Protein AF-A0A561WZT4-F1 (afdb_monomer)

Structure (mmCIF, N/CA/C/O backbone):
data_AF-A0A561WZT4-F1
#
_entry.id   AF-A0A561WZT4-F1
#
loop_
_atom_site.group_PDB
_atom_site.id
_atom_site.type_symbol
_atom_site.label_atom_id
_atom_site.label_alt_id
_atom_site.label_comp_id
_atom_site.label_asym_id
_atom_site.label_entity_id
_atom_site.label_seq_id
_atom_site.pdbx_PDB_ins_code
_atom_site.Cartn_x
_atom_site.Cartn_y
_atom_site.Cartn_z
_atom_site.occupancy
_atom_site.B_iso_or_equiv
_atom_site.auth_seq_id
_atom_site.auth_comp_id
_atom_site.auth_asym_id
_atom_site.auth_atom_id
_atom_site.pdbx_PDB_model_num
ATOM 1 N N . MET A 1 1 ? 21.584 12.472 -21.939 1.00 47.19 1 MET A N 1
ATOM 2 C CA . MET A 1 1 ? 20.775 12.349 -20.706 1.00 47.19 1 MET A CA 1
ATOM 3 C C . MET A 1 1 ? 20.411 10.887 -20.550 1.00 47.19 1 MET A C 1
ATOM 5 O O . MET A 1 1 ? 20.047 10.279 -21.546 1.00 47.19 1 MET A O 1
ATOM 9 N N . ASN A 1 2 ? 20.637 10.299 -19.376 1.00 54.91 2 ASN A N 1
ATOM 10 C CA . ASN A 1 2 ? 20.557 8.852 -19.172 1.00 54.91 2 ASN A CA 1
ATOM 11 C C . ASN A 1 2 ? 19.208 8.511 -18.511 1.00 54.91 2 ASN A C 1
ATOM 13 O O . ASN A 1 2 ? 19.147 8.287 -17.306 1.00 54.91 2 ASN A O 1
ATOM 17 N N . GLU A 1 3 ? 18.126 8.527 -19.298 1.00 61.31 3 GLU A N 1
ATOM 18 C CA . GLU A 1 3 ? 16.723 8.424 -18.835 1.00 61.31 3 GLU A CA 1
ATOM 19 C C . GLU A 1 3 ? 16.449 7.184 -17.958 1.00 61.31 3 GLU A C 1
ATOM 21 O O . GLU A 1 3 ? 15.616 7.211 -17.055 1.00 61.31 3 GLU A O 1
ATOM 26 N N . GLN A 1 4 ? 17.201 6.097 -18.162 1.00 60.00 4 GLN A N 1
ATOM 27 C CA . GLN A 1 4 ? 17.097 4.882 -17.345 1.00 60.00 4 GLN A CA 1
ATOM 28 C C . GLN A 1 4 ? 17.624 5.062 -15.911 1.00 60.00 4 GLN A C 1
ATOM 30 O O . GLN A 1 4 ? 17.104 4.443 -14.981 1.00 60.00 4 GLN A O 1
ATOM 35 N N . GLY A 1 5 ? 18.648 5.898 -15.718 1.00 62.97 5 GLY A N 1
ATOM 36 C CA . GLY A 1 5 ? 19.197 6.206 -14.395 1.00 62.97 5 GLY A CA 1
ATOM 37 C C . GLY A 1 5 ? 18.257 7.087 -13.571 1.00 62.97 5 GLY A C 1
ATOM 38 O O . GLY A 1 5 ? 18.087 6.846 -12.375 1.00 62.97 5 GLY A O 1
ATOM 39 N N . ASP A 1 6 ? 17.599 8.043 -14.229 1.00 71.12 6 ASP A N 1
ATOM 40 C CA . ASP A 1 6 ? 16.638 8.950 -13.597 1.00 71.12 6 ASP A CA 1
ATOM 41 C C . ASP A 1 6 ? 15.362 8.209 -13.169 1.00 71.12 6 ASP A C 1
ATOM 43 O O . ASP A 1 6 ? 14.963 8.310 -12.007 1.00 71.12 6 ASP A O 1
ATOM 47 N N . ASN A 1 7 ? 14.806 7.347 -14.031 1.00 75.56 7 ASN A N 1
ATOM 48 C CA . ASN A 1 7 ? 13.625 6.541 -13.694 1.00 75.56 7 ASN A CA 1
ATOM 49 C C . ASN A 1 7 ? 13.869 5.599 -12.507 1.00 75.56 7 ASN A C 1
ATOM 51 O O . ASN A 1 7 ? 13.003 5.433 -11.650 1.00 75.56 7 ASN A O 1
ATOM 55 N N . ARG A 1 8 ? 15.054 4.979 -12.418 1.00 78.12 8 ARG A N 1
ATOM 56 C CA . ARG A 1 8 ? 15.380 4.095 -11.288 1.00 78.12 8 ARG A CA 1
ATOM 57 C C . ARG A 1 8 ? 15.440 4.871 -9.973 1.00 78.12 8 ARG A C 1
ATOM 59 O O . ARG A 1 8 ? 14.927 4.395 -8.963 1.00 78.12 8 ARG A O 1
ATOM 66 N N . LYS A 1 9 ? 16.048 6.059 -9.987 1.00 83.44 9 LYS A N 1
ATOM 67 C CA . LYS A 1 9 ? 16.142 6.928 -8.809 1.00 83.44 9 LYS A CA 1
ATOM 68 C C . LYS A 1 9 ? 14.763 7.415 -8.364 1.00 83.44 9 LYS A C 1
ATOM 70 O O . LYS A 1 9 ? 14.489 7.428 -7.167 1.00 83.44 9 LYS A O 1
ATOM 75 N N . GLU A 1 10 ? 13.895 7.765 -9.309 1.00 87.44 10 GLU A N 1
ATOM 76 C CA . GLU A 1 10 ? 12.522 8.178 -9.017 1.00 87.44 10 GLU A CA 1
ATOM 77 C C . GLU A 1 10 ? 11.686 7.034 -8.425 1.00 87.44 10 GLU A C 1
ATOM 79 O O . GLU A 1 10 ? 11.026 7.232 -7.406 1.00 87.44 10 GLU A O 1
ATOM 84 N N . ILE A 1 11 ? 11.780 5.818 -8.979 1.00 88.88 11 ILE A N 1
ATOM 85 C CA . ILE A 1 11 ? 11.110 4.630 -8.421 1.00 88.88 11 ILE A CA 1
ATOM 86 C C . ILE A 1 11 ? 11.573 4.374 -6.981 1.00 88.88 11 ILE A C 1
ATOM 88 O O . ILE A 1 11 ? 10.739 4.176 -6.101 1.00 88.88 11 ILE A O 1
ATOM 92 N N . SER A 1 12 ? 12.881 4.416 -6.710 1.00 90.69 12 SER A N 1
ATOM 93 C CA . SER A 1 12 ? 13.407 4.248 -5.348 1.00 90.69 12 SER A CA 1
ATOM 94 C C . SER A 1 12 ? 12.949 5.356 -4.391 1.00 90.69 12 SER A C 1
ATOM 96 O O . SER A 1 12 ? 12.682 5.072 -3.222 1.00 90.69 12 SER A O 1
ATOM 98 N N . GLY A 1 13 ? 12.808 6.593 -4.878 1.00 93.81 13 GLY A N 1
ATOM 99 C CA . GLY A 1 13 ? 12.229 7.701 -4.114 1.00 93.81 13 GLY A CA 1
ATOM 100 C C . GLY A 1 13 ? 10.775 7.428 -3.730 1.00 93.81 13 GLY A C 1
ATOM 101 O O . GLY A 1 13 ? 10.434 7.460 -2.553 1.00 93.81 13 GLY A O 1
ATOM 102 N N . LEU A 1 14 ? 9.943 7.043 -4.700 1.00 95.44 14 LEU A N 1
ATOM 103 C CA . LEU A 1 14 ? 8.536 6.710 -4.457 1.00 95.44 14 LEU A CA 1
ATOM 104 C C . LEU A 1 14 ? 8.371 5.505 -3.523 1.00 95.44 14 LEU A C 1
ATOM 106 O O . LEU A 1 14 ? 7.488 5.507 -2.673 1.00 95.44 14 LEU A O 1
ATOM 110 N N . LEU A 1 15 ? 9.222 4.484 -3.642 1.00 96.12 15 LEU A N 1
ATOM 111 C CA . LEU A 1 15 ? 9.218 3.341 -2.724 1.00 96.12 15 LEU A CA 1
ATOM 112 C C . LEU A 1 15 ? 9.591 3.751 -1.293 1.00 96.12 15 LEU A C 1
ATOM 114 O O . LEU A 1 15 ? 8.989 3.253 -0.344 1.00 96.12 15 LEU A O 1
ATOM 118 N N . SER A 1 16 ? 10.521 4.695 -1.133 1.00 96.31 16 SER A N 1
ATOM 119 C CA . SER A 1 16 ? 10.848 5.279 0.176 1.00 96.31 16 SER A CA 1
ATOM 120 C C . SER A 1 16 ? 9.665 6.061 0.759 1.00 96.31 16 SER A C 1
ATOM 122 O O . SER A 1 16 ? 9.355 5.907 1.939 1.00 96.31 16 SER A O 1
ATOM 124 N N . ASP A 1 17 ? 8.953 6.838 -0.065 1.00 97.12 17 ASP A N 1
ATOM 125 C CA . ASP A 1 17 ? 7.752 7.574 0.358 1.00 97.12 17 ASP A CA 1
ATOM 126 C C . ASP A 1 17 ? 6.633 6.619 0.811 1.00 97.12 17 ASP A C 1
ATOM 128 O O . ASP A 1 17 ? 5.998 6.833 1.847 1.00 97.12 17 ASP A O 1
ATOM 132 N N . ILE A 1 18 ? 6.419 5.529 0.063 1.00 98.00 18 ILE A N 1
ATOM 133 C CA . ILE A 1 18 ? 5.486 4.447 0.415 1.00 98.00 18 ILE A CA 1
ATOM 134 C C . ILE A 1 18 ? 5.880 3.834 1.765 1.00 98.00 18 ILE A C 1
ATOM 136 O O . ILE A 1 18 ? 5.018 3.662 2.632 1.00 98.00 18 ILE A O 1
ATOM 140 N N . GLN A 1 19 ? 7.168 3.532 1.967 1.00 97.88 19 GLN A N 1
ATOM 141 C CA . GLN A 1 19 ? 7.660 2.977 3.226 1.00 97.88 19 GLN A CA 1
ATOM 142 C C . GLN A 1 19 ? 7.405 3.930 4.401 1.00 97.88 19 GLN A C 1
ATOM 144 O O . GLN A 1 19 ? 6.827 3.511 5.402 1.00 97.88 19 GLN A O 1
ATOM 149 N N . ALA A 1 20 ? 7.765 5.208 4.273 1.00 97.75 20 ALA A N 1
ATOM 150 C CA . ALA A 1 20 ? 7.595 6.201 5.333 1.00 97.75 20 ALA A CA 1
ATOM 151 C C . ALA A 1 20 ? 6.115 6.421 5.704 1.00 97.75 20 ALA A C 1
ATOM 153 O O . ALA A 1 20 ? 5.753 6.510 6.885 1.00 97.75 20 ALA A O 1
ATOM 154 N N . ALA A 1 21 ? 5.229 6.462 4.703 1.00 98.12 21 ALA A N 1
ATOM 155 C CA . ALA A 1 21 ? 3.791 6.545 4.932 1.00 98.12 21 ALA A CA 1
ATOM 156 C C . ALA A 1 21 ? 3.275 5.311 5.690 1.00 98.12 21 ALA A C 1
ATOM 158 O O . ALA A 1 21 ? 2.515 5.441 6.653 1.00 98.12 21 ALA A O 1
ATOM 159 N N . ASN A 1 22 ? 3.732 4.117 5.312 1.00 98.31 22 ASN A N 1
ATOM 160 C CA . ASN A 1 22 ? 3.350 2.875 5.972 1.00 98.31 22 ASN A CA 1
ATOM 161 C C . ASN A 1 22 ? 3.888 2.762 7.406 1.00 98.31 22 ASN A C 1
ATOM 163 O O . ASN A 1 22 ? 3.158 2.356 8.307 1.00 98.31 22 ASN A O 1
ATOM 167 N N . GLU A 1 23 ? 5.124 3.188 7.655 1.00 98.12 23 GLU A N 1
ATOM 168 C CA . GLU A 1 23 ? 5.690 3.270 9.005 1.00 98.12 23 GLU A CA 1
ATOM 169 C C . GLU A 1 23 ? 4.856 4.195 9.898 1.00 98.12 23 GLU A C 1
ATOM 171 O O . GLU A 1 23 ? 4.556 3.854 11.044 1.00 98.12 23 GLU A O 1
ATOM 176 N N . THR A 1 24 ? 4.389 5.323 9.356 1.00 98.00 24 THR A N 1
ATOM 177 C CA . THR A 1 24 ? 3.478 6.230 10.067 1.00 98.00 24 THR A CA 1
ATOM 178 C C . THR A 1 24 ? 2.148 5.541 10.401 1.00 98.00 24 THR A C 1
ATOM 180 O O . THR A 1 24 ? 1.659 5.664 11.525 1.00 98.00 24 THR A O 1
ATOM 183 N N . ILE A 1 25 ? 1.574 4.768 9.469 1.00 97.38 25 ILE A N 1
ATOM 184 C CA . ILE A 1 25 ? 0.361 3.965 9.715 1.00 97.38 25 ILE A CA 1
ATOM 185 C C . ILE A 1 25 ? 0.605 2.961 10.848 1.00 97.38 25 ILE A C 1
ATOM 187 O O . ILE A 1 25 ? -0.178 2.905 11.798 1.00 97.38 25 ILE A O 1
ATOM 191 N N . GLN A 1 26 ? 1.702 2.202 10.796 1.00 96.75 26 GLN A N 1
ATOM 192 C CA . GLN A 1 26 ? 2.047 1.215 11.823 1.00 96.75 26 GLN A CA 1
ATOM 193 C C . GLN A 1 26 ? 2.237 1.859 13.205 1.00 96.75 26 GLN A C 1
ATOM 195 O O . GLN A 1 26 ? 1.751 1.329 14.208 1.00 96.75 26 GLN A O 1
ATOM 200 N N . GLN A 1 27 ? 2.904 3.015 13.274 1.00 96.38 27 GLN A N 1
ATOM 201 C CA . GLN A 1 27 ? 3.091 3.767 14.518 1.00 96.38 27 GLN A CA 1
ATOM 202 C C . GLN A 1 27 ? 1.757 4.228 15.108 1.00 96.38 27 GLN A C 1
ATOM 204 O O . GLN A 1 27 ? 1.520 4.039 16.301 1.00 96.38 27 GLN A O 1
ATOM 209 N N . GLN A 1 28 ? 0.869 4.779 14.278 1.00 95.25 28 GLN A N 1
ATOM 210 C CA . GLN A 1 28 ? -0.442 5.239 14.726 1.00 95.25 28 GLN A CA 1
ATOM 211 C C . GLN A 1 28 ? -1.375 4.086 15.132 1.00 95.25 28 GLN A C 1
ATOM 213 O O . GLN A 1 28 ? -2.187 4.246 16.039 1.00 95.25 28 GLN A O 1
ATOM 218 N N . LEU A 1 29 ? -1.255 2.910 14.503 1.00 93.44 29 LEU A N 1
ATOM 219 C CA . LEU A 1 29 ? -2.069 1.732 14.830 1.00 93.44 29 LEU A CA 1
ATOM 220 C C . LEU A 1 29 ? -1.615 0.994 16.087 1.00 93.44 29 LEU A C 1
ATOM 222 O O . LEU A 1 29 ? -2.440 0.357 16.744 1.00 93.44 29 LEU A O 1
ATOM 226 N N . ARG A 1 30 ? -0.324 1.072 16.429 1.00 93.06 30 ARG A N 1
ATOM 227 C CA . ARG A 1 30 ? 0.288 0.343 17.548 1.00 93.06 30 ARG A CA 1
ATOM 228 C C . ARG A 1 30 ? -0.529 0.375 18.854 1.00 93.06 30 ARG A C 1
ATOM 230 O O . ARG A 1 30 ? -0.788 -0.718 19.362 1.00 93.06 30 ARG A O 1
ATOM 237 N N . PRO A 1 31 ? -0.969 1.533 19.393 1.00 91.69 31 PRO A N 1
ATOM 238 C CA . PRO A 1 31 ? -1.742 1.552 20.640 1.00 91.69 31 PRO A CA 1
ATOM 239 C C . PRO A 1 31 ? -3.061 0.773 20.524 1.00 91.69 31 PRO A C 1
ATOM 241 O O . PRO A 1 31 ? -3.386 -0.025 21.399 1.00 91.69 31 PRO A O 1
ATOM 244 N N . TYR A 1 32 ? -3.776 0.906 19.404 1.00 90.25 32 TYR A N 1
ATOM 245 C CA . TYR A 1 32 ? -5.064 0.240 19.189 1.00 90.25 32 TYR A CA 1
ATOM 246 C C . TYR A 1 32 ? -4.927 -1.278 19.049 1.00 90.25 32 TYR A C 1
ATOM 248 O O . TYR A 1 32 ? -5.747 -2.028 19.574 1.00 90.25 32 TYR A O 1
ATOM 256 N N . VAL A 1 33 ? -3.875 -1.738 18.371 1.00 88.50 33 VAL A N 1
ATOM 257 C CA . VAL A 1 33 ? -3.578 -3.166 18.182 1.00 88.50 33 VAL A CA 1
ATOM 258 C C . VAL A 1 33 ? -3.168 -3.828 19.497 1.00 88.50 33 VAL A C 1
ATOM 260 O O . VAL A 1 33 ? -3.570 -4.962 19.754 1.00 88.50 33 VAL A O 1
ATOM 263 N N . GLN A 1 34 ? -2.375 -3.137 20.322 1.00 87.44 34 GLN A N 1
ATOM 264 C CA . GLN A 1 34 ? -1.892 -3.657 21.604 1.00 87.44 34 GLN A CA 1
ATOM 265 C C . GLN A 1 34 ? -3.001 -3.712 22.658 1.00 87.44 34 GLN A C 1
ATOM 267 O O . GLN A 1 34 ? -3.153 -4.733 23.325 1.00 87.44 34 GLN A O 1
ATOM 272 N N . GLU A 1 35 ? -3.795 -2.649 22.775 1.00 81.94 35 GLU A N 1
ATOM 273 C CA . GLU A 1 35 ? -4.855 -2.537 23.782 1.00 81.94 35 GLU A CA 1
ATOM 274 C C . GLU A 1 35 ? -6.078 -3.409 23.447 1.00 81.94 35 GLU A C 1
ATOM 276 O O . GLU A 1 35 ? -6.727 -3.950 24.338 1.00 81.94 35 GLU A O 1
ATOM 281 N N . HIS A 1 36 ? -6.370 -3.616 22.159 1.00 73.38 36 HIS A N 1
ATOM 282 C CA . HIS A 1 36 ? -7.613 -4.253 21.715 1.00 73.38 36 HIS A CA 1
ATOM 283 C C . HIS A 1 36 ? -7.387 -5.485 20.842 1.00 73.38 36 HIS A C 1
ATOM 285 O O . HIS A 1 36 ? -8.180 -5.767 19.934 1.00 73.38 36 HIS A O 1
ATOM 291 N N . ARG A 1 37 ? -6.307 -6.228 21.115 1.00 62.88 37 ARG A N 1
ATOM 292 C CA . ARG A 1 37 ? -5.815 -7.321 20.264 1.00 62.88 37 ARG A CA 1
ATOM 293 C C . ARG A 1 37 ? -6.887 -8.336 19.847 1.00 62.88 37 ARG A C 1
ATOM 295 O O . ARG A 1 37 ? -6.830 -8.852 18.737 1.00 62.88 37 ARG A O 1
ATOM 302 N N . TYR A 1 38 ? -7.881 -8.566 20.704 1.00 66.81 38 TYR A N 1
ATOM 303 C CA . TYR A 1 38 ? -8.958 -9.539 20.490 1.00 66.81 38 TYR A CA 1
ATOM 304 C C . TYR A 1 38 ? -10.340 -8.918 20.243 1.00 66.81 38 TYR A C 1
ATOM 306 O O . TYR A 1 38 ? -11.290 -9.642 19.964 1.00 66.81 38 TYR A O 1
ATOM 314 N N . THR A 1 39 ? -10.469 -7.593 20.329 1.00 73.81 39 THR A N 1
ATOM 315 C CA . THR A 1 39 ? -11.779 -6.919 20.359 1.00 73.81 39 THR A CA 1
ATOM 316 C C . THR A 1 39 ? -12.142 -6.288 19.018 1.00 73.81 39 THR A C 1
ATOM 318 O O . THR A 1 39 ? -13.317 -6.222 18.663 1.00 73.81 39 THR A O 1
ATOM 321 N N . TYR A 1 40 ? -11.149 -5.834 18.249 1.00 84.62 40 TYR A N 1
ATOM 322 C CA . TYR A 1 40 ? -11.389 -5.089 17.012 1.00 84.62 40 TYR A CA 1
A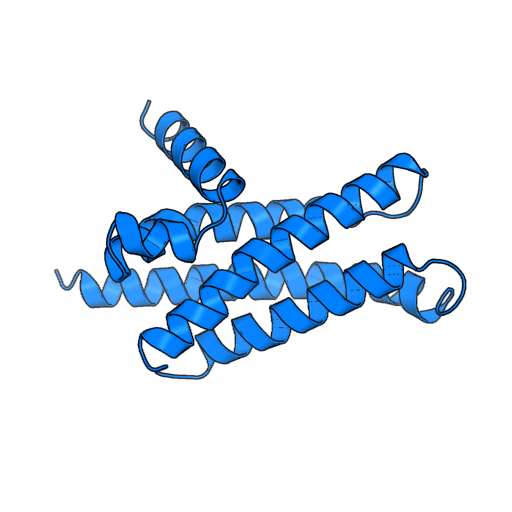TOM 323 C C . TYR A 1 40 ? -10.642 -5.715 15.826 1.00 84.62 40 TYR A C 1
ATOM 325 O O . TYR A 1 40 ? -9.499 -5.341 15.543 1.00 84.62 40 TYR A O 1
ATOM 333 N N . PRO A 1 41 ? -11.287 -6.640 15.086 1.00 89.81 41 PRO A N 1
ATOM 334 C CA . PRO A 1 41 ? -10.651 -7.353 13.976 1.00 89.81 41 PRO A CA 1
ATOM 335 C C . PRO A 1 41 ? -10.201 -6.422 12.842 1.00 89.81 41 PRO A C 1
ATOM 337 O O . PRO A 1 41 ? -9.243 -6.736 12.143 1.00 89.81 41 PRO A O 1
ATOM 340 N N . LEU A 1 42 ? -10.830 -5.251 12.685 1.00 93.12 42 LEU A N 1
ATOM 341 C CA . LEU A 1 42 ? -10.427 -4.259 11.684 1.00 93.12 42 LEU A CA 1
ATOM 342 C C . LEU A 1 42 ? -9.048 -3.643 11.975 1.00 93.12 42 LEU A C 1
ATOM 344 O O . LEU A 1 42 ? -8.281 -3.435 11.040 1.00 93.12 42 LEU A O 1
ATOM 348 N N . PHE A 1 43 ? -8.685 -3.415 13.245 1.00 93.88 43 PHE A N 1
ATOM 349 C CA . PHE A 1 43 ? -7.335 -2.943 13.585 1.00 93.88 43 PHE A CA 1
ATOM 350 C C . PHE A 1 43 ? -6.280 -4.020 13.329 1.00 93.88 43 PHE A C 1
ATOM 352 O O . PHE A 1 43 ? -5.215 -3.708 12.805 1.00 93.88 43 PHE A O 1
ATOM 359 N N . GLN A 1 44 ? -6.588 -5.287 13.632 1.00 92.69 44 GLN A N 1
ATOM 360 C CA . GLN A 1 44 ? -5.693 -6.410 13.326 1.00 92.69 44 GLN A CA 1
ATOM 361 C C . GLN A 1 44 ? -5.499 -6.579 11.819 1.00 92.69 44 GLN A C 1
ATOM 363 O O . GLN A 1 44 ? -4.373 -6.723 11.355 1.00 92.69 44 GLN A O 1
ATOM 368 N N . ARG A 1 45 ? -6.589 -6.499 11.045 1.00 95.06 45 ARG A N 1
ATOM 369 C CA . ARG A 1 45 ? -6.539 -6.545 9.582 1.00 95.06 45 ARG A CA 1
ATOM 370 C C . ARG A 1 45 ? -5.670 -5.421 9.026 1.00 95.06 45 ARG A C 1
ATOM 372 O O . ARG A 1 45 ? -4.801 -5.686 8.206 1.00 95.06 45 ARG A O 1
ATOM 379 N N . LEU A 1 46 ? -5.875 -4.186 9.484 1.00 95.56 46 LEU A N 1
ATOM 380 C CA . LEU A 1 46 ? -5.108 -3.043 8.996 1.00 95.56 46 LEU A CA 1
ATOM 381 C C . LEU A 1 46 ? -3.620 -3.144 9.369 1.00 95.56 46 LEU A C 1
ATOM 383 O O . LEU A 1 46 ? -2.768 -2.804 8.554 1.00 95.56 46 LEU A O 1
ATOM 387 N N . ALA A 1 47 ? -3.302 -3.661 10.558 1.00 95.44 47 ALA A N 1
ATOM 388 C CA . ALA A 1 47 ? -1.926 -3.922 10.973 1.00 95.44 47 ALA A CA 1
ATOM 389 C C . ALA A 1 47 ? -1.255 -5.024 10.138 1.00 95.44 47 ALA A C 1
ATOM 391 O O . ALA A 1 47 ? -0.110 -4.856 9.732 1.00 95.44 47 ALA A O 1
ATOM 392 N N . ALA A 1 48 ? -1.968 -6.115 9.842 1.00 96.50 48 ALA A N 1
ATOM 393 C CA . ALA A 1 48 ? -1.463 -7.191 8.991 1.00 96.50 48 ALA A CA 1
ATOM 394 C C . ALA A 1 48 ? -1.189 -6.706 7.559 1.00 96.50 48 ALA A C 1
ATOM 396 O O . ALA A 1 48 ? -0.139 -7.005 7.005 1.00 96.50 48 ALA A O 1
ATOM 397 N N . LEU A 1 49 ? -2.092 -5.899 6.992 1.00 98.31 49 LEU A N 1
ATOM 398 C CA . LEU A 1 49 ? -1.895 -5.286 5.675 1.00 98.31 49 LEU A CA 1
ATOM 399 C C . LEU A 1 49 ? -0.704 -4.317 5.669 1.00 98.31 49 LEU A C 1
ATOM 401 O O . LEU A 1 49 ? 0.089 -4.320 4.734 1.00 98.31 49 LEU A O 1
ATOM 405 N N . ALA A 1 50 ? -0.545 -3.507 6.719 1.00 97.88 50 ALA A N 1
ATOM 406 C CA . ALA A 1 50 ? 0.613 -2.626 6.843 1.00 97.88 50 ALA A CA 1
ATOM 407 C C . ALA A 1 50 ? 1.926 -3.425 6.935 1.00 97.88 50 ALA A C 1
ATOM 409 O O . ALA A 1 50 ? 2.956 -2.987 6.430 1.00 97.88 50 ALA A O 1
ATOM 410 N N . GLU A 1 51 ? 1.915 -4.592 7.576 1.00 97.94 51 GLU A N 1
ATOM 411 C CA . GLU A 1 51 ? 3.090 -5.460 7.653 1.00 97.94 51 GLU A CA 1
ATOM 412 C C . GLU A 1 51 ? 3.419 -6.125 6.314 1.00 97.94 51 GLU A C 1
ATOM 414 O O . GLU A 1 51 ? 4.562 -6.052 5.871 1.00 97.94 51 GLU A O 1
ATOM 419 N N . GLU A 1 52 ? 2.417 -6.659 5.613 1.00 98.50 52 GLU A N 1
ATOM 420 C CA . GLU A 1 52 ? 2.577 -7.173 4.248 1.00 98.50 52 GLU A CA 1
ATOM 421 C C . GLU A 1 52 ? 3.171 -6.089 3.333 1.00 98.50 52 GLU A C 1
ATOM 423 O O . GLU A 1 52 ? 4.183 -6.301 2.665 1.00 98.50 52 GLU A O 1
ATOM 428 N N . LEU A 1 53 ? 2.623 -4.870 3.366 1.00 98.25 53 LEU A N 1
ATOM 429 C CA . LEU A 1 53 ? 3.156 -3.764 2.574 1.00 98.25 53 LEU A CA 1
ATOM 430 C C . LEU A 1 53 ? 4.637 -3.495 2.895 1.00 98.25 53 LEU A C 1
ATOM 432 O O . LEU A 1 53 ? 5.439 -3.309 1.980 1.00 98.25 53 LEU A O 1
ATOM 436 N N . ARG A 1 54 ? 5.021 -3.511 4.180 1.00 98.19 54 ARG A N 1
ATOM 437 C CA . ARG A 1 54 ? 6.408 -3.299 4.625 1.00 98.19 54 ARG A CA 1
ATOM 438 C C . ARG A 1 54 ? 7.353 -4.336 4.019 1.00 98.19 54 ARG A C 1
ATOM 440 O O . ARG A 1 54 ? 8.418 -3.965 3.528 1.00 98.19 54 ARG A O 1
ATOM 447 N N . GLU A 1 55 ? 6.969 -5.609 4.032 1.00 97.94 55 GLU A N 1
ATOM 448 C CA . GLU A 1 55 ? 7.765 -6.705 3.467 1.00 97.94 55 GLU A CA 1
ATOM 449 C C . GLU A 1 55 ? 7.977 -6.527 1.960 1.00 97.94 55 GLU A C 1
ATOM 451 O O . GLU A 1 55 ? 9.109 -6.586 1.473 1.00 97.94 55 GLU A O 1
ATOM 456 N N . HIS A 1 56 ? 6.908 -6.230 1.218 1.00 98.00 56 HIS A N 1
ATOM 457 C CA . HIS A 1 56 ? 6.988 -6.083 -0.234 1.00 98.00 56 HIS A CA 1
ATOM 458 C C . HIS A 1 56 ? 7.740 -4.817 -0.670 1.00 98.00 56 HIS A C 1
ATOM 460 O O . HIS A 1 56 ? 8.488 -4.866 -1.648 1.00 98.00 56 HIS A O 1
ATOM 466 N N . VAL A 1 57 ? 7.608 -3.702 0.058 1.00 97.25 57 VAL A N 1
ATOM 467 C CA . VAL A 1 57 ? 8.407 -2.490 -0.200 1.00 97.25 57 VAL A CA 1
ATOM 468 C C . VAL A 1 57 ? 9.878 -2.732 0.121 1.00 97.25 57 VAL A C 1
ATOM 470 O O . VAL A 1 57 ? 10.746 -2.356 -0.665 1.00 97.25 57 VAL A O 1
ATOM 473 N N . SER A 1 58 ? 10.166 -3.405 1.237 1.00 96.56 58 SER A N 1
ATOM 474 C CA . SER A 1 58 ? 11.536 -3.741 1.616 1.00 96.56 58 SER A CA 1
ATOM 475 C C . SER A 1 58 ? 12.204 -4.612 0.553 1.00 96.56 58 SER A C 1
ATOM 477 O O . SER A 1 58 ? 13.318 -4.293 0.141 1.00 96.56 58 SER A O 1
ATOM 479 N N . ALA A 1 59 ? 11.519 -5.631 0.026 1.00 95.75 59 ALA A N 1
ATOM 480 C CA . ALA A 1 59 ? 12.038 -6.456 -1.066 1.00 95.75 59 ALA A CA 1
ATOM 481 C C . ALA A 1 59 ? 12.398 -5.618 -2.308 1.00 95.75 59 ALA A C 1
ATOM 483 O O . ALA A 1 59 ? 13.491 -5.761 -2.853 1.00 95.75 59 ALA A O 1
ATOM 484 N N . LEU A 1 60 ? 11.528 -4.680 -2.702 1.00 94.62 60 LEU A N 1
ATOM 485 C CA . LEU A 1 60 ? 11.757 -3.780 -3.841 1.00 94.62 60 LEU A CA 1
ATOM 486 C C . LEU A 1 60 ? 12.923 -2.797 -3.627 1.00 94.62 60 LEU A C 1
ATOM 488 O O . LEU A 1 60 ? 13.561 -2.391 -4.598 1.00 94.62 60 LEU A O 1
ATOM 492 N N . LEU A 1 61 ? 13.208 -2.406 -2.382 1.00 93.88 61 LEU A N 1
ATOM 493 C CA . LEU A 1 61 ? 14.318 -1.509 -2.037 1.00 93.88 61 LEU A CA 1
ATOM 494 C C . LEU A 1 61 ? 15.660 -2.238 -1.850 1.00 93.88 61 LEU A C 1
ATOM 496 O O . LEU A 1 61 ? 16.713 -1.620 -2.005 1.00 93.88 61 LEU A O 1
ATOM 500 N N . SER A 1 62 ? 15.639 -3.532 -1.520 1.00 89.06 62 SER A N 1
ATOM 501 C CA . SER A 1 62 ? 16.819 -4.280 -1.053 1.00 89.06 62 SER A CA 1
ATOM 502 C C . SER A 1 62 ? 17.812 -4.682 -2.145 1.00 89.06 62 SER A C 1
ATOM 504 O O . SER A 1 62 ? 18.956 -5.008 -1.834 1.00 89.06 62 SER A O 1
ATOM 506 N N . GLY A 1 63 ? 17.427 -4.683 -3.420 1.00 75.62 63 GLY A N 1
ATOM 507 C CA . GLY A 1 63 ? 18.345 -5.109 -4.472 1.00 75.62 63 GLY A CA 1
ATOM 508 C C . GLY A 1 63 ? 17.698 -5.309 -5.837 1.00 75.62 63 GLY A C 1
ATOM 509 O O . GLY A 1 63 ? 16.508 -5.046 -6.009 1.00 75.62 63 GLY A O 1
ATOM 510 N N . PRO A 1 64 ? 18.488 -5.732 -6.840 1.00 79.56 64 PRO A N 1
ATOM 511 C CA . PRO A 1 64 ? 17.947 -6.074 -8.143 1.00 79.56 64 PRO A CA 1
ATOM 512 C C . PRO A 1 64 ? 17.084 -7.331 -8.010 1.00 79.56 64 PRO A C 1
ATOM 514 O O . PRO A 1 64 ? 17.579 -8.394 -7.649 1.00 79.56 64 PRO A O 1
ATOM 517 N N . LEU A 1 65 ? 15.798 -7.186 -8.304 1.00 86.31 65 LEU A N 1
ATOM 518 C CA . LEU A 1 65 ? 14.864 -8.298 -8.413 1.00 86.31 65 LEU A CA 1
ATOM 519 C C . LEU A 1 65 ? 14.736 -8.715 -9.874 1.00 86.31 65 LEU A C 1
ATOM 521 O O . LEU A 1 65 ? 14.803 -7.877 -10.781 1.00 86.31 65 LEU A O 1
ATOM 525 N N . GLU A 1 66 ? 14.469 -9.998 -10.095 1.00 91.75 66 GLU A N 1
ATOM 526 C CA . GLU A 1 66 ? 14.052 -10.470 -11.409 1.00 91.75 66 GLU A CA 1
ATOM 527 C C . GLU A 1 66 ? 12.742 -9.789 -11.825 1.00 91.75 66 GLU A C 1
ATOM 529 O O . GLU A 1 66 ? 11.879 -9.481 -10.998 1.00 91.75 66 GLU A O 1
ATOM 534 N N . ARG A 1 67 ? 12.547 -9.571 -13.131 1.00 89.31 67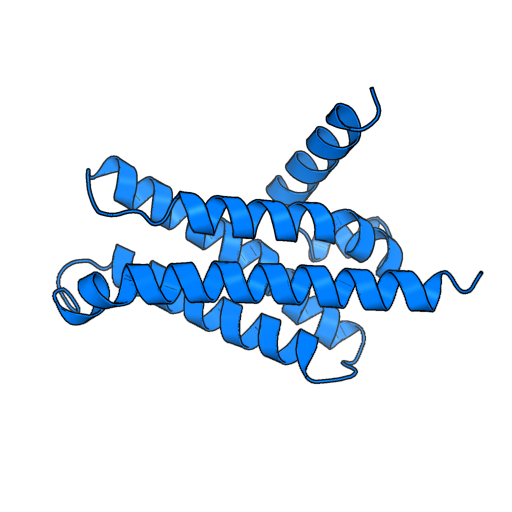 ARG A N 1
ATOM 535 C CA . ARG A 1 67 ? 11.395 -8.806 -13.654 1.00 89.31 67 ARG A CA 1
ATOM 536 C C . ARG A 1 67 ? 10.045 -9.335 -13.146 1.00 89.31 67 ARG A C 1
ATOM 538 O O . ARG A 1 67 ? 9.163 -8.551 -12.806 1.00 89.31 67 ARG A O 1
ATOM 545 N N . ASN A 1 68 ? 9.875 -10.656 -13.079 1.00 90.88 68 ASN A N 1
ATOM 546 C CA . ASN A 1 68 ? 8.637 -11.277 -12.591 1.00 90.88 68 ASN A CA 1
ATOM 547 C C . ASN A 1 68 ? 8.460 -11.161 -11.071 1.00 90.88 68 ASN A C 1
ATOM 549 O O . ASN A 1 68 ? 7.332 -11.061 -10.594 1.00 90.88 68 ASN A O 1
ATOM 553 N N . GLU A 1 69 ? 9.557 -11.147 -10.323 1.00 93.81 69 GLU A N 1
ATOM 554 C CA . GLU A 1 69 ? 9.544 -10.969 -8.874 1.00 93.81 69 GLU A CA 1
ATOM 555 C C . GLU A 1 69 ? 9.195 -9.517 -8.528 1.00 93.81 69 GLU A C 1
ATOM 557 O O . GLU A 1 69 ? 8.228 -9.267 -7.810 1.00 93.81 69 GLU A O 1
ATOM 562 N N . ALA A 1 70 ? 9.862 -8.544 -9.157 1.00 93.31 70 ALA A N 1
ATOM 563 C CA . ALA A 1 70 ? 9.518 -7.127 -9.030 1.00 93.31 70 ALA A CA 1
ATOM 564 C C . ALA A 1 70 ? 8.044 -6.863 -9.382 1.00 93.31 70 ALA A C 1
ATOM 566 O O . ALA A 1 70 ? 7.340 -6.161 -8.654 1.00 93.31 70 ALA A O 1
ATOM 567 N N . LYS A 1 71 ? 7.549 -7.473 -10.466 1.00 94.19 71 LYS A N 1
ATOM 568 C CA . LYS A 1 71 ? 6.138 -7.424 -10.869 1.00 94.19 71 LYS A CA 1
ATOM 569 C C . LYS A 1 71 ? 5.200 -7.913 -9.766 1.00 94.19 71 LYS A C 1
ATOM 571 O O . LYS A 1 71 ? 4.176 -7.277 -9.513 1.00 94.19 71 LYS A O 1
ATOM 576 N N . TYR A 1 72 ? 5.531 -9.041 -9.141 1.00 96.06 72 TYR A N 1
ATOM 577 C CA . TYR A 1 72 ? 4.750 -9.606 -8.048 1.00 96.06 72 TYR A CA 1
ATOM 578 C C . TYR A 1 72 ? 4.683 -8.638 -6.862 1.00 96.06 72 TYR A C 1
ATOM 580 O O . TYR A 1 72 ? 3.581 -8.265 -6.459 1.00 96.06 72 TYR A O 1
ATOM 588 N N . HIS A 1 73 ? 5.829 -8.149 -6.374 1.00 97.38 73 HIS A N 1
ATOM 589 C CA . HIS A 1 73 ? 5.855 -7.207 -5.253 1.00 97.38 73 HIS A CA 1
ATOM 590 C C . HIS A 1 73 ? 5.075 -5.926 -5.559 1.00 97.38 73 HIS A C 1
ATOM 592 O O . HIS A 1 73 ? 4.250 -5.515 -4.748 1.00 97.38 73 HIS A O 1
ATOM 598 N N . LEU A 1 74 ? 5.252 -5.342 -6.751 1.00 96.69 74 LEU A N 1
ATOM 599 C CA . LEU A 1 74 ? 4.490 -4.166 -7.178 1.00 96.69 74 LEU A CA 1
ATOM 600 C C . LEU A 1 74 ? 2.980 -4.427 -7.169 1.00 96.69 74 LEU A C 1
ATOM 602 O O . LEU A 1 74 ? 2.221 -3.574 -6.716 1.00 96.69 74 LEU A O 1
ATOM 606 N N . SER A 1 75 ? 2.534 -5.598 -7.638 1.00 97.62 75 SER A N 1
ATOM 607 C CA . SER A 1 75 ? 1.108 -5.931 -7.644 1.00 97.62 75 SER A CA 1
ATOM 608 C C . SER A 1 75 ? 0.531 -6.027 -6.235 1.00 97.62 75 SER A C 1
ATOM 610 O O . SER A 1 75 ? -0.582 -5.550 -5.997 1.00 97.62 75 SER A O 1
ATOM 612 N N . VAL A 1 76 ? 1.297 -6.591 -5.298 1.00 97.88 76 VAL A N 1
ATOM 613 C CA . VAL A 1 76 ? 0.896 -6.648 -3.890 1.00 97.88 76 VAL A CA 1
ATOM 614 C C . VAL A 1 76 ? 0.754 -5.240 -3.315 1.00 97.88 76 VAL A C 1
ATOM 616 O O . VAL A 1 76 ? -0.283 -4.954 -2.727 1.00 97.88 76 VAL A O 1
ATOM 619 N N . LEU A 1 77 ? 1.682 -4.310 -3.585 1.00 98.12 77 LEU A N 1
ATOM 620 C CA . LEU A 1 77 ? 1.583 -2.938 -3.060 1.00 98.12 77 LEU A CA 1
ATOM 621 C C . LEU A 1 77 ? 0.247 -2.254 -3.384 1.00 98.12 77 LEU A C 1
ATOM 623 O O . LEU A 1 77 ? -0.380 -1.656 -2.503 1.00 98.12 77 LEU A O 1
ATOM 627 N N . PHE A 1 78 ? -0.202 -2.352 -4.640 1.00 98.25 78 PHE A N 1
ATOM 628 C CA . PHE A 1 78 ? -1.468 -1.753 -5.067 1.00 98.25 78 PHE A CA 1
ATOM 629 C C . PHE A 1 78 ? -2.673 -2.417 -4.394 1.00 98.25 78 PHE A C 1
ATOM 631 O O . PHE A 1 78 ? -3.545 -1.719 -3.877 1.00 98.25 78 PHE A O 1
ATOM 638 N N . ARG A 1 79 ? -2.712 -3.754 -4.357 1.00 98.12 79 ARG A N 1
ATOM 639 C CA . ARG A 1 79 ? -3.833 -4.514 -3.775 1.00 98.12 79 ARG A CA 1
ATOM 640 C C . ARG A 1 79 ? -3.928 -4.329 -2.264 1.00 98.12 79 ARG A C 1
ATOM 642 O O . ARG A 1 79 ? -5.011 -4.073 -1.743 1.00 98.12 79 ARG A O 1
ATOM 649 N N . THR A 1 80 ? -2.799 -4.414 -1.568 1.00 98.19 80 THR A N 1
ATOM 650 C CA . THR A 1 80 ? -2.729 -4.227 -0.118 1.00 98.19 80 THR A CA 1
ATOM 651 C C . THR A 1 80 ? -3.168 -2.814 0.249 1.00 98.19 80 THR A C 1
ATOM 653 O O . THR A 1 80 ? -3.996 -2.652 1.140 1.00 98.19 80 THR A O 1
ATOM 656 N N . THR A 1 81 ? -2.737 -1.789 -0.493 1.00 98.12 81 THR A N 1
ATOM 657 C CA . THR A 1 81 ? -3.163 -0.405 -0.224 1.00 98.12 81 THR A CA 1
ATOM 658 C C . THR A 1 81 ? -4.660 -0.187 -0.459 1.00 98.12 81 THR A C 1
ATOM 660 O O . THR A 1 81 ? -5.298 0.519 0.322 1.00 98.12 81 THR A O 1
ATOM 663 N N . GLU A 1 82 ? -5.263 -0.809 -1.478 1.00 97.38 82 GLU A N 1
ATOM 664 C CA . GLU A 1 82 ? -6.725 -0.782 -1.643 1.00 97.38 82 GLU A CA 1
ATOM 665 C C . GLU A 1 82 ? -7.441 -1.420 -0.452 1.00 97.38 82 GLU A C 1
ATOM 667 O O . GLU A 1 82 ? -8.338 -0.806 0.128 1.00 97.38 82 GLU A O 1
ATOM 672 N N . ALA A 1 83 ? -6.994 -2.601 -0.022 1.00 98.06 83 ALA A N 1
ATOM 673 C CA . ALA A 1 83 ? -7.559 -3.273 1.142 1.00 98.06 83 ALA A CA 1
ATOM 674 C C . ALA A 1 83 ? -7.385 -2.449 2.434 1.00 98.06 83 ALA A C 1
ATOM 676 O O . ALA A 1 83 ? -8.263 -2.462 3.303 1.00 98.06 83 ALA A O 1
ATOM 677 N N . MET A 1 84 ? -6.280 -1.706 2.569 1.00 98.19 84 MET A N 1
ATOM 678 C CA . MET A 1 84 ? -6.066 -0.768 3.676 1.00 98.19 84 MET A CA 1
ATOM 679 C C . MET A 1 84 ? -7.063 0.391 3.617 1.00 98.19 84 MET A C 1
ATOM 681 O O . MET A 1 84 ? -7.660 0.719 4.640 1.00 98.19 84 MET A O 1
ATOM 685 N N . ALA A 1 85 ? -7.284 0.981 2.436 1.00 96.88 85 ALA A N 1
ATOM 686 C CA . ALA A 1 85 ? -8.265 2.047 2.227 1.00 96.88 85 ALA A CA 1
ATOM 687 C C . ALA A 1 85 ? -9.687 1.596 2.582 1.00 96.88 85 ALA A C 1
ATOM 689 O O . ALA A 1 85 ? -10.377 2.283 3.333 1.00 96.88 85 ALA A O 1
ATOM 690 N N . GLU A 1 86 ? -10.099 0.416 2.124 1.00 96.94 86 GLU A N 1
ATOM 691 C CA . GLU A 1 86 ? -11.394 -0.173 2.479 1.00 96.94 86 GLU A CA 1
ATOM 692 C C . GLU A 1 86 ? -11.525 -0.394 3.989 1.00 96.94 86 GLU A C 1
ATOM 694 O O . GLU A 1 86 ? -12.510 0.016 4.603 1.00 96.94 86 GLU A O 1
ATOM 699 N N . THR A 1 87 ? -10.505 -0.990 4.612 1.00 96.81 87 THR A N 1
ATOM 700 C CA . THR A 1 87 ? -10.498 -1.253 6.059 1.00 96.81 87 THR A CA 1
ATOM 701 C C . THR A 1 87 ? -10.551 0.054 6.862 1.00 96.81 87 THR A C 1
ATOM 703 O O . THR A 1 87 ? -11.243 0.136 7.877 1.00 96.81 87 THR A O 1
ATOM 706 N N . ASN A 1 88 ? -9.867 1.101 6.395 1.00 96.00 88 ASN A N 1
ATOM 707 C CA . ASN A 1 88 ? -9.894 2.429 7.001 1.00 96.00 88 ASN A CA 1
ATOM 708 C C . ASN A 1 88 ? -11.277 3.090 6.903 1.00 96.00 88 ASN A C 1
ATOM 710 O O . ASN A 1 88 ? -11.737 3.681 7.879 1.00 96.00 88 ASN A O 1
ATOM 714 N N . GLU A 1 89 ? -11.967 2.970 5.765 1.00 96.12 89 GLU A N 1
ATOM 715 C CA . GLU A 1 89 ? -13.340 3.474 5.630 1.00 96.12 89 GLU A CA 1
ATOM 716 C C . GLU A 1 89 ? -14.323 2.709 6.525 1.00 96.12 89 GLU A C 1
ATOM 718 O O . GLU A 1 89 ? -15.203 3.323 7.128 1.00 96.12 89 GLU A O 1
ATOM 723 N N . MET A 1 90 ? -14.139 1.396 6.709 1.00 95.62 90 MET A N 1
ATOM 724 C CA . MET A 1 90 ? -14.934 0.627 7.673 1.00 95.62 90 MET A CA 1
ATOM 725 C C . MET A 1 90 ? -14.727 1.128 9.109 1.00 95.62 90 MET A C 1
ATOM 727 O O . MET A 1 90 ? -15.704 1.328 9.827 1.00 95.62 90 MET A O 1
ATOM 731 N N . LEU A 1 91 ? -13.478 1.381 9.522 1.00 93.25 91 LEU A N 1
ATOM 732 C CA . LEU A 1 91 ? -13.159 1.960 10.837 1.00 93.25 91 LEU A CA 1
ATOM 733 C C . LEU A 1 91 ? -13.791 3.345 11.022 1.00 93.25 91 LEU A C 1
ATOM 735 O O . LEU A 1 91 ? -14.368 3.636 12.072 1.00 93.25 91 LEU A O 1
ATOM 739 N N . LYS A 1 92 ? -13.732 4.182 9.986 1.00 93.38 92 LYS A N 1
ATOM 740 C CA . LYS A 1 92 ? -14.350 5.508 9.981 1.00 93.38 92 LYS A CA 1
ATOM 741 C C . LYS A 1 92 ? -15.871 5.435 10.117 1.00 93.38 92 LYS A C 1
ATOM 743 O O . LYS A 1 92 ? -16.441 6.181 10.909 1.00 93.38 92 LYS A O 1
ATOM 748 N N . ALA A 1 93 ? -16.525 4.515 9.408 1.00 92.31 93 ALA A N 1
ATOM 749 C CA . ALA A 1 93 ? -17.977 4.341 9.456 1.00 92.31 93 ALA A CA 1
ATOM 750 C C . ALA A 1 93 ? -18.493 3.972 10.858 1.00 92.31 93 ALA A C 1
ATOM 752 O O . ALA A 1 93 ? -19.594 4.368 11.231 1.00 92.31 93 ALA A O 1
ATOM 753 N N . VAL A 1 94 ? -17.692 3.260 11.656 1.00 90.81 94 VAL A N 1
ATOM 754 C CA . VAL A 1 94 ? -18.034 2.902 13.044 1.00 90.81 94 VAL A CA 1
ATOM 755 C C . VAL A 1 94 ? -17.513 3.906 14.085 1.00 90.81 94 VAL A C 1
ATOM 757 O O . VAL A 1 94 ? -17.496 3.600 15.278 1.00 90.81 94 VAL A O 1
ATOM 760 N N . GLY A 1 95 ? -17.065 5.093 13.655 1.00 86.94 95 GLY A N 1
ATOM 761 C CA . GLY A 1 95 ? -16.594 6.165 14.539 1.00 86.94 95 GLY A CA 1
ATOM 762 C C . GLY A 1 95 ? -15.317 5.819 15.310 1.00 86.94 95 GLY A C 1
ATOM 763 O O . GLY A 1 95 ? -15.116 6.296 16.426 1.00 86.94 95 GLY A O 1
ATOM 764 N N . ARG A 1 96 ? -14.474 4.939 14.759 1.00 87.19 96 ARG A N 1
ATOM 765 C CA . ARG A 1 96 ? -13.222 4.498 15.389 1.00 87.19 96 ARG A CA 1
ATOM 766 C C . ARG A 1 96 ? -12.032 5.276 14.853 1.00 87.19 96 ARG A C 1
ATOM 768 O O . ARG A 1 96 ? -12.129 5.973 13.852 1.00 87.19 96 ARG A O 1
ATOM 775 N N . PHE A 1 97 ? -10.892 5.128 15.525 1.00 90.56 97 PHE A N 1
ATOM 776 C CA . PHE A 1 97 ? -9.624 5.633 15.015 1.00 90.56 97 PHE A CA 1
ATOM 777 C C . PHE A 1 97 ? -9.365 5.134 13.585 1.00 90.56 97 PHE A C 1
ATOM 779 O O . PHE A 1 97 ? -9.575 3.957 13.290 1.00 90.56 97 PHE A O 1
ATOM 786 N N . HIS A 1 98 ? -8.891 6.025 12.715 1.00 91.06 98 HIS A N 1
ATOM 787 C CA . HIS A 1 98 ? -8.592 5.720 11.321 1.00 91.06 98 HIS A CA 1
ATOM 788 C C . HIS A 1 98 ? -7.388 6.568 10.841 1.00 91.06 98 HIS A C 1
ATOM 790 O O . HIS A 1 98 ? -7.447 7.801 10.890 1.00 91.06 98 HIS A O 1
ATOM 796 N N . PRO A 1 99 ? -6.273 5.964 10.384 1.00 93.50 99 PRO A N 1
ATOM 797 C CA . PRO A 1 99 ? -5.068 6.690 9.964 1.00 93.50 99 PRO A CA 1
ATOM 798 C C . PRO A 1 99 ? -5.199 7.289 8.547 1.00 93.50 99 PRO A C 1
ATOM 800 O O . PRO A 1 99 ? -4.394 7.024 7.656 1.00 93.50 99 PRO A O 1
ATOM 803 N N . SER A 1 100 ? -6.216 8.125 8.314 1.00 94.75 100 SER A N 1
ATOM 804 C CA . SER A 1 100 ? -6.547 8.632 6.971 1.00 94.75 100 SER A CA 1
ATOM 805 C C . SER A 1 100 ? -5.441 9.466 6.325 1.00 94.75 100 SER A C 1
ATOM 807 O O . SER A 1 100 ? -5.224 9.340 5.126 1.00 94.75 100 SER A O 1
ATOM 809 N N . VAL A 1 101 ? -4.744 10.308 7.092 1.00 95.81 101 VAL A N 1
ATOM 810 C CA . VAL A 1 101 ? 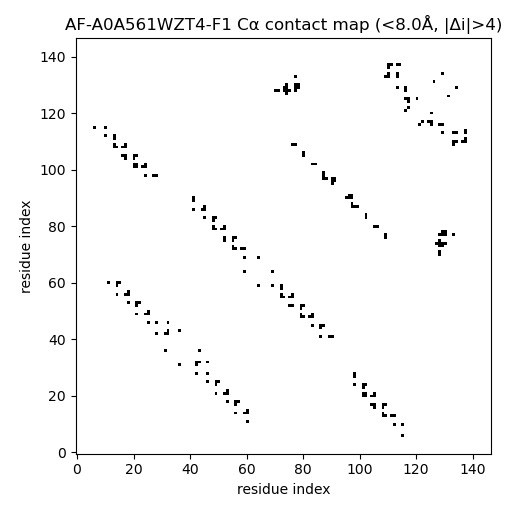-3.695 11.195 6.556 1.00 95.81 101 VAL A CA 1
ATOM 811 C C . VAL A 1 101 ? -2.508 10.403 5.990 1.00 95.81 101 VAL A C 1
ATOM 813 O O . VAL A 1 101 ? -2.208 10.563 4.806 1.00 95.81 101 VAL A O 1
ATOM 816 N N . PRO A 1 102 ? -1.844 9.512 6.752 1.00 96.81 102 PRO A N 1
ATOM 817 C CA . PRO A 1 102 ? -0.744 8.736 6.186 1.00 96.81 102 PRO A CA 1
ATOM 818 C C . PRO A 1 102 ? -1.217 7.734 5.117 1.00 96.81 102 PRO A C 1
ATOM 820 O O . PRO A 1 102 ? -0.477 7.454 4.180 1.00 96.81 102 PRO A O 1
ATOM 823 N N . LEU A 1 103 ? -2.470 7.263 5.167 1.00 97.19 103 LEU A N 1
ATOM 824 C CA . LEU A 1 103 ? -3.036 6.418 4.109 1.00 97.19 103 LEU A CA 1
ATOM 825 C C . LEU A 1 103 ? -3.279 7.176 2.792 1.00 97.19 103 LEU A C 1
ATOM 827 O O . LEU A 1 103 ? -3.098 6.619 1.706 1.00 97.19 103 LEU A O 1
ATOM 831 N N . GLN A 1 104 ? -3.642 8.458 2.864 1.00 96.38 104 GLN A N 1
ATOM 832 C CA . GLN A 1 104 ? -3.698 9.337 1.694 1.00 96.38 104 GLN A CA 1
ATOM 833 C C . GLN A 1 104 ? -2.303 9.569 1.109 1.00 96.38 104 GLN A C 1
ATOM 835 O O . GLN A 1 104 ? -2.150 9.480 -0.107 1.00 96.38 104 GLN A O 1
ATOM 840 N N . ALA A 1 105 ? -1.286 9.792 1.950 1.00 96.38 105 ALA A N 1
ATOM 841 C CA . ALA A 1 105 ? 0.102 9.917 1.497 1.00 96.38 105 ALA A CA 1
ATOM 842 C C . ALA A 1 105 ? 0.589 8.638 0.789 1.00 96.38 1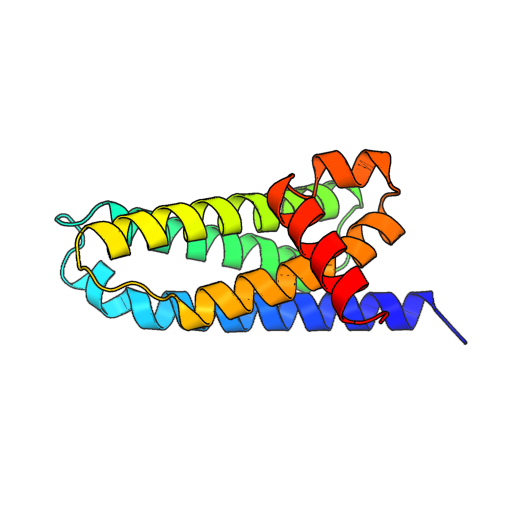05 ALA A C 1
ATOM 844 O O . ALA A 1 105 ? 1.140 8.711 -0.309 1.00 96.38 105 ALA A O 1
ATOM 845 N N . LEU A 1 106 ? 0.290 7.465 1.359 1.00 97.56 106 LEU A N 1
ATOM 846 C CA . LEU A 1 106 ? 0.567 6.164 0.745 1.00 97.56 106 LEU A CA 1
ATOM 847 C C . LEU A 1 106 ? -0.118 6.021 -0.627 1.00 97.56 106 LEU A C 1
ATOM 849 O O . LEU A 1 106 ? 0.515 5.660 -1.620 1.00 97.56 106 LEU A O 1
ATOM 853 N N . THR A 1 107 ? -1.409 6.357 -0.701 1.00 96.69 107 THR A N 1
ATOM 854 C CA . THR A 1 107 ? -2.178 6.326 -1.956 1.00 96.69 107 THR A CA 1
ATOM 855 C C . THR A 1 107 ? -1.579 7.274 -2.998 1.00 96.69 107 THR A C 1
ATOM 857 O O . THR A 1 107 ? -1.461 6.924 -4.171 1.00 96.69 107 THR A O 1
ATOM 860 N N . TYR A 1 108 ? -1.162 8.467 -2.584 1.00 95.94 108 TYR A N 1
ATOM 861 C CA . TYR A 1 108 ? -0.552 9.448 -3.473 1.00 95.94 108 TYR A CA 1
ATOM 862 C C . TYR A 1 108 ? 0.776 8.950 -4.060 1.00 95.94 108 TYR A C 1
ATOM 864 O O . TYR A 1 108 ? 0.986 9.028 -5.272 1.00 95.94 108 TYR A O 1
ATOM 872 N N . ALA A 1 109 ? 1.647 8.370 -3.232 1.00 95.81 109 ALA A N 1
ATOM 873 C CA . ALA A 1 109 ? 2.920 7.819 -3.688 1.00 95.81 109 ALA A CA 1
ATOM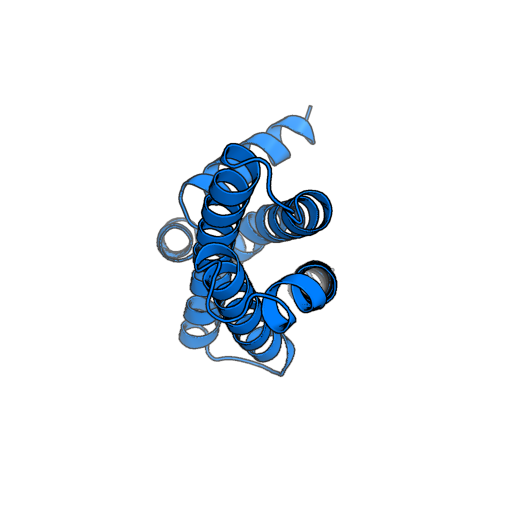 874 C C . ALA A 1 109 ? 2.721 6.670 -4.697 1.00 95.81 109 ALA A C 1
ATOM 876 O O . ALA A 1 109 ? 3.337 6.662 -5.765 1.00 95.81 109 ALA A O 1
ATOM 877 N N . LEU A 1 110 ? 1.785 5.750 -4.433 1.00 96.69 110 LEU A N 1
ATOM 878 C CA . LEU A 1 110 ? 1.461 4.665 -5.369 1.00 96.69 110 LEU A CA 1
ATOM 879 C C . LEU A 1 110 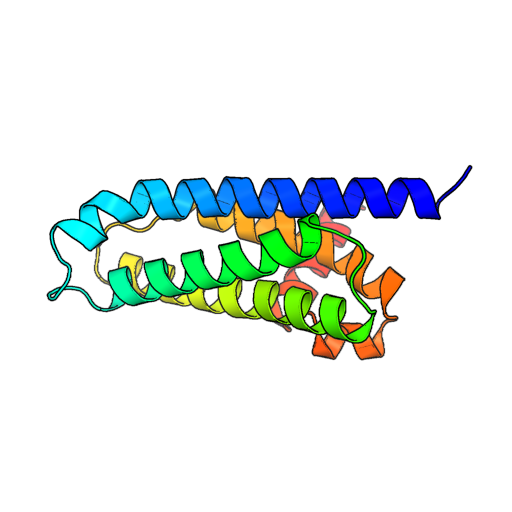? 0.840 5.160 -6.675 1.00 96.69 110 LEU A C 1
ATOM 881 O O . LEU A 1 110 ? 1.159 4.650 -7.747 1.00 96.69 110 LEU A O 1
ATOM 885 N N . MET A 1 111 ? -0.009 6.183 -6.619 1.00 95.81 111 MET A N 1
ATOM 886 C CA . MET A 1 111 ? -0.586 6.808 -7.809 1.00 95.81 111 MET A CA 1
ATOM 887 C C . MET A 1 111 ? 0.493 7.389 -8.739 1.00 95.81 111 MET A C 1
ATOM 889 O O . MET A 1 111 ? 0.379 7.258 -9.964 1.00 95.81 111 MET A O 1
ATOM 893 N N . ARG A 1 112 ? 1.545 7.988 -8.166 1.00 95.00 112 ARG A N 1
ATOM 894 C CA . ARG A 1 112 ? 2.718 8.487 -8.903 1.00 95.00 112 ARG A CA 1
ATOM 895 C C . ARG A 1 112 ? 3.610 7.366 -9.439 1.00 95.00 112 ARG A C 1
ATOM 897 O O . ARG A 1 112 ? 4.268 7.558 -10.455 1.00 95.00 112 ARG A O 1
ATOM 904 N N . LEU A 1 113 ? 3.579 6.182 -8.827 1.00 94.94 113 LEU A N 1
ATOM 905 C CA . LEU A 1 113 ? 4.326 5.009 -9.291 1.00 94.94 113 LEU A CA 1
ATOM 906 C C . LEU A 1 113 ? 3.712 4.361 -10.546 1.00 94.94 113 LEU A C 1
ATOM 908 O O . LEU A 1 113 ? 4.429 3.779 -11.357 1.00 94.94 113 LEU A O 1
ATOM 912 N N . VAL A 1 114 ? 2.398 4.486 -10.753 1.00 95.12 114 VAL A N 1
ATOM 913 C CA . VAL A 1 114 ? 1.676 3.903 -11.905 1.00 95.12 114 VAL A CA 1
ATOM 914 C C . VAL A 1 114 ? 2.322 4.179 -13.278 1.00 95.12 114 VAL A C 1
ATOM 916 O O . VAL A 1 114 ? 2.514 3.212 -14.019 1.00 95.12 114 VAL A O 1
ATOM 919 N N . PRO A 1 115 ? 2.663 5.425 -13.676 1.00 92.38 115 PRO A N 1
ATOM 920 C CA . PRO A 1 115 ? 3.310 5.676 -14.968 1.00 92.38 115 PRO A CA 1
ATOM 921 C C . PRO A 1 115 ? 4.660 4.964 -15.106 1.00 92.38 115 PRO A C 1
ATOM 923 O O . PRO A 1 115 ? 4.969 4.471 -16.188 1.00 92.38 115 PRO A O 1
ATOM 926 N N . MET A 1 116 ? 5.421 4.828 -14.017 1.00 91.88 116 MET A N 1
ATOM 927 C CA . MET A 1 116 ? 6.705 4.118 -14.018 1.00 91.88 116 MET A CA 1
ATOM 928 C C . MET A 1 116 ? 6.514 2.616 -14.227 1.00 91.88 116 MET A C 1
ATOM 930 O O . MET A 1 116 ? 7.241 1.991 -14.998 1.00 91.88 116 MET A O 1
ATOM 934 N N . VAL A 1 117 ? 5.480 2.036 -13.612 1.00 92.38 117 VAL A N 1
ATOM 935 C CA . VAL A 1 117 ? 5.095 0.637 -13.849 1.00 92.38 117 VAL A CA 1
ATOM 936 C C . VAL A 1 117 ? 4.664 0.434 -15.303 1.00 92.38 117 VAL A C 1
ATOM 938 O O . VAL A 1 117 ? 5.079 -0.532 -15.941 1.00 92.38 117 VAL A O 1
ATOM 941 N N . ALA A 1 118 ? 3.878 1.355 -15.863 1.0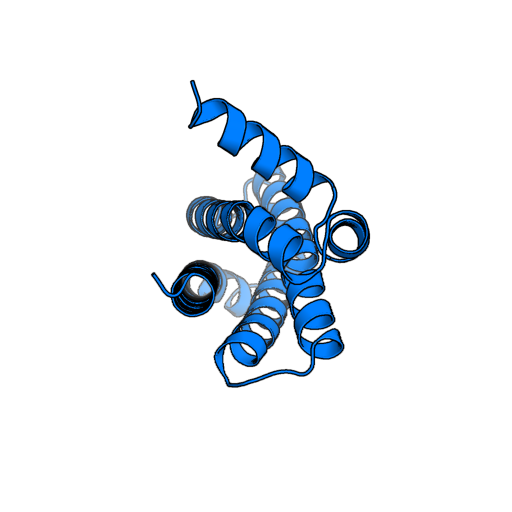0 92.19 118 ALA A N 1
ATOM 942 C CA . ALA A 1 118 ? 3.475 1.290 -17.266 1.00 92.19 118 ALA A CA 1
ATOM 943 C C . ALA A 1 118 ? 4.668 1.419 -18.228 1.00 92.19 118 ALA A C 1
ATOM 945 O O . ALA A 1 118 ? 4.712 0.707 -19.229 1.00 92.19 118 ALA A O 1
ATOM 946 N N . ALA A 1 119 ? 5.649 2.269 -17.915 1.00 90.88 119 ALA A N 1
ATOM 947 C CA . ALA A 1 119 ? 6.872 2.414 -18.702 1.00 90.88 119 ALA A CA 1
ATOM 948 C C . ALA A 1 119 ? 7.763 1.160 -18.635 1.00 90.88 119 ALA A C 1
ATOM 950 O O . ALA A 1 119 ? 8.305 0.738 -19.652 1.00 90.88 119 ALA A O 1
ATOM 951 N N . ALA A 1 120 ? 7.885 0.533 -17.460 1.00 89.69 120 ALA A N 1
ATOM 952 C CA . ALA A 1 120 ? 8.750 -0.630 -17.253 1.00 89.69 120 ALA A CA 1
ATOM 953 C C . ALA A 1 120 ? 8.167 -1.951 -17.793 1.00 89.69 120 ALA A C 1
ATOM 955 O O . ALA A 1 120 ? 8.910 -2.821 -18.252 1.00 89.69 120 ALA A O 1
ATOM 956 N N 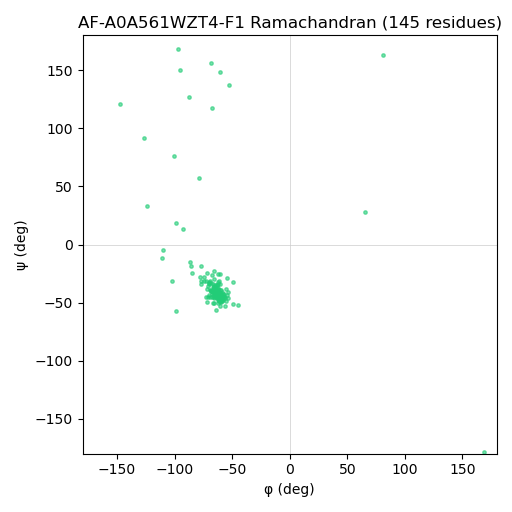. TYR A 1 121 ? 6.843 -2.128 -17.734 1.00 90.44 121 TYR A N 1
ATOM 957 C CA . TYR A 1 121 ? 6.181 -3.386 -18.112 1.00 90.44 121 TYR A CA 1
ATOM 958 C C . TYR A 1 121 ? 5.350 -3.285 -19.396 1.00 90.44 121 TYR A C 1
ATOM 960 O O . TYR A 1 121 ? 4.949 -4.302 -19.956 1.00 90.44 121 TYR A O 1
ATOM 968 N N . GLY A 1 122 ? 5.118 -2.074 -19.899 1.00 89.81 122 GLY A N 1
ATOM 969 C CA . GLY A 1 122 ? 4.217 -1.826 -21.015 1.00 89.81 122 GLY A CA 1
ATOM 970 C C . GLY A 1 122 ? 2.751 -1.765 -20.581 1.00 89.81 122 GLY A C 1
ATOM 971 O O . GLY A 1 122 ? 2.359 -2.215 -19.500 1.00 89.81 122 GLY A O 1
ATOM 972 N N . HIS A 1 123 ? 1.916 -1.200 -21.457 1.00 85.88 123 HIS A N 1
ATOM 973 C CA . HIS A 1 123 ? 0.522 -0.885 -21.143 1.00 85.88 123 HIS A CA 1
ATOM 974 C C . HIS A 1 123 ? -0.275 -2.107 -20.663 1.00 85.88 123 HIS A C 1
ATOM 976 O O . HIS A 1 123 ? -0.856 -2.064 -19.582 1.00 85.88 123 HIS A O 1
ATOM 982 N N . TYR A 1 124 ? -0.262 -3.208 -21.417 1.00 86.88 124 TYR A N 1
ATOM 983 C CA . TYR A 1 124 ? -1.091 -4.379 -21.120 1.00 86.88 124 TYR A CA 1
ATOM 984 C C . TYR A 1 124 ? -0.647 -5.137 -19.870 1.00 86.88 124 TYR A C 1
ATOM 986 O O . TYR A 1 124 ? -1.485 -5.499 -19.047 1.00 86.88 124 TYR A O 1
ATOM 994 N N . GLU A 1 125 ? 0.658 -5.351 -19.684 1.00 87.88 125 GLU A N 1
ATOM 995 C CA . GLU A 1 125 ? 1.142 -6.045 -18.488 1.00 87.88 125 GLU A CA 1
ATOM 996 C C . GLU A 1 125 ? 0.906 -5.219 -17.223 1.00 87.88 125 GLU A C 1
ATOM 998 O O . GLU A 1 125 ? 0.594 -5.794 -16.181 1.00 87.88 125 GLU A O 1
ATOM 1003 N N . SER A 1 126 ? 0.986 -3.885 -17.308 1.00 89.25 126 SER A N 1
ATOM 1004 C CA . SER A 1 126 ? 0.718 -3.010 -16.164 1.00 89.25 126 SER A CA 1
ATOM 1005 C C . SER A 1 126 ? -0.709 -3.151 -15.620 1.00 89.25 126 SER A C 1
ATOM 1007 O O . SER A 1 126 ? -0.908 -2.967 -14.422 1.00 89.25 126 SER A O 1
ATOM 1009 N N . LEU A 1 127 ? -1.680 -3.572 -16.445 1.00 88.31 127 LEU A N 1
ATOM 1010 C CA . LEU A 1 127 ? -3.059 -3.840 -16.011 1.00 88.31 127 LEU A CA 1
ATOM 1011 C C . LEU A 1 127 ? -3.163 -5.024 -15.039 1.00 88.31 127 LEU A C 1
ATOM 1013 O O . LEU A 1 127 ? -4.124 -5.109 -14.281 1.00 88.31 127 LEU A O 1
ATOM 1017 N N . LEU A 1 128 ? -2.183 -5.933 -15.056 1.00 91.38 128 LEU A N 1
ATOM 1018 C CA . LEU A 1 128 ? -2.102 -7.069 -14.132 1.00 91.38 128 LEU A CA 1
ATOM 1019 C C . LEU A 1 128 ? -1.395 -6.704 -12.817 1.00 91.38 128 LEU A C 1
ATOM 1021 O O . LEU A 1 128 ? -1.468 -7.461 -11.849 1.00 91.38 128 LEU A O 1
ATOM 1025 N N . ILE A 1 129 ? -0.697 -5.566 -12.797 1.00 95.38 129 ILE A N 1
ATOM 1026 C CA . ILE A 1 129 ? 0.091 -5.076 -11.662 1.00 95.38 129 ILE A CA 1
ATOM 1027 C C . ILE A 1 129 ? -0.723 -4.044 -10.890 1.00 95.38 129 ILE A C 1
ATOM 1029 O O . ILE A 1 129 ? -0.971 -4.212 -9.700 1.00 95.38 129 ILE A O 1
ATOM 1033 N N . VAL A 1 130 ? -1.149 -2.994 -11.590 1.00 95.94 130 VAL A N 1
ATOM 1034 C CA . VAL A 1 130 ? -1.854 -1.841 -11.039 1.00 95.94 130 VAL A CA 1
ATOM 1035 C C . VAL A 1 130 ? -3.343 -2.134 -11.021 1.00 95.94 130 VAL A C 1
ATOM 1037 O O . VAL A 1 130 ? -3.936 -2.450 -12.052 1.00 95.94 130 VAL A O 1
ATOM 1040 N N . THR A 1 131 ? -3.975 -1.979 -9.868 1.00 95.75 131 THR A N 1
ATOM 1041 C CA . THR A 1 131 ? -5.417 -2.185 -9.731 1.00 95.75 131 THR A CA 1
ATOM 1042 C C . THR A 1 131 ? -6.221 -1.105 -10.478 1.00 95.75 131 THR A C 1
ATOM 1044 O O . THR A 1 131 ? -5.725 0.009 -10.699 1.00 95.75 131 THR A O 1
ATOM 1047 N N . PRO A 1 132 ? -7.482 -1.380 -10.867 1.00 95.38 132 PRO A N 1
ATOM 1048 C CA . PRO A 1 132 ? -8.288 -0.441 -11.650 1.00 95.38 132 PRO A CA 1
ATOM 1049 C C . PRO A 1 132 ? -8.434 0.949 -11.014 1.00 95.38 132 PRO A C 1
ATOM 1051 O O . PRO A 1 132 ? -8.370 1.955 -11.724 1.00 95.38 132 PRO A O 1
ATOM 1054 N N . ARG A 1 133 ? -8.570 1.034 -9.684 1.00 94.38 133 ARG A N 1
ATOM 1055 C CA . ARG A 1 133 ? -8.690 2.318 -8.976 1.00 94.38 133 ARG A CA 1
ATOM 1056 C C . ARG A 1 133 ? -7.430 3.160 -9.144 1.00 94.38 133 ARG A C 1
ATOM 1058 O O . ARG A 1 133 ? -7.523 4.340 -9.466 1.00 94.38 133 ARG A O 1
ATOM 1065 N N . PHE A 1 134 ? -6.249 2.568 -8.971 1.00 95.25 134 PHE A N 1
ATOM 1066 C CA . PHE A 1 134 ? -4.985 3.287 -9.127 1.00 95.25 134 PHE A CA 1
ATOM 1067 C C . PHE A 1 134 ? -4.723 3.691 -10.581 1.00 95.25 134 PHE A C 1
ATOM 1069 O O . PHE A 1 134 ? -4.199 4.779 -10.825 1.00 95.25 134 PHE A O 1
ATOM 1076 N N . GLN A 1 135 ? -5.168 2.889 -11.554 1.00 92.75 135 GLN A N 1
ATOM 1077 C CA . GLN A 1 135 ? -5.151 3.296 -12.962 1.00 92.75 135 GLN A CA 1
ATOM 1078 C C . GLN A 1 135 ? -6.010 4.549 -13.197 1.00 92.75 135 GLN A C 1
ATOM 1080 O O . GLN A 1 135 ? -5.572 5.467 -13.891 1.00 92.75 135 GLN A O 1
ATOM 1085 N N . GLN A 1 136 ? -7.213 4.609 -12.617 1.00 93.06 136 GLN A N 1
ATOM 1086 C CA . GLN A 1 136 ? -8.110 5.764 -12.723 1.00 93.06 136 GLN A CA 1
ATOM 1087 C C . GLN A 1 136 ? -7.542 6.998 -12.013 1.00 93.06 136 GLN A C 1
ATOM 1089 O O . GLN A 1 136 ? -7.443 8.055 -12.633 1.00 93.06 136 GLN A O 1
ATOM 1094 N N . LEU A 1 137 ? -7.110 6.859 -10.755 1.00 92.31 137 LEU A N 1
ATOM 1095 C CA . LEU A 1 137 ? -6.528 7.951 -9.967 1.00 92.31 137 LEU A CA 1
ATOM 1096 C C . LEU A 1 137 ? -5.314 8.562 -10.667 1.00 92.31 137 LEU A C 1
ATOM 1098 O O . LEU A 1 137 ? -5.226 9.777 -10.811 1.00 92.31 137 LEU A O 1
ATOM 1102 N N . SER A 1 138 ? -4.418 7.720 -11.185 1.00 91.62 138 SER A N 1
ATOM 1103 C CA . SER A 1 138 ? -3.224 8.182 -11.891 1.00 91.62 138 SER A CA 1
ATOM 1104 C C . SER A 1 138 ? -3.555 8.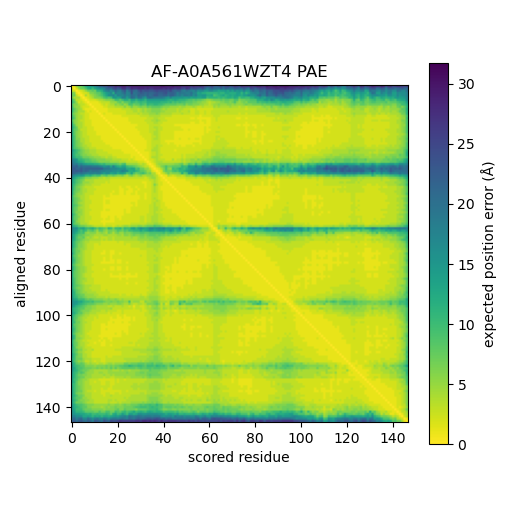927 -13.189 1.00 91.62 138 SER A C 1
ATOM 1106 O O . SER A 1 138 ? -2.877 9.893 -13.538 1.00 91.62 138 SER A O 1
ATOM 1108 N N . ARG A 1 139 ? -4.611 8.520 -13.911 1.00 90.62 139 ARG A N 1
ATOM 1109 C CA . ARG A 1 139 ? -5.093 9.259 -15.092 1.00 90.62 139 ARG A CA 1
ATOM 1110 C C . ARG A 1 139 ? -5.643 10.626 -14.697 1.00 90.62 139 ARG A C 1
ATOM 1112 O O . ARG A 1 139 ? -5.234 11.618 -15.287 1.00 90.62 139 ARG A O 1
ATOM 1119 N N . LEU A 1 140 ? -6.527 10.677 -13.698 1.00 90.62 140 LEU A N 1
ATOM 1120 C CA . LEU A 1 140 ? -7.126 11.927 -13.217 1.00 90.62 140 LEU A CA 1
ATOM 1121 C C . LEU A 1 140 ? -6.061 12.921 -12.747 1.00 90.62 140 LEU A C 1
ATOM 1123 O O . LEU A 1 140 ? -6.118 14.091 -13.106 1.00 90.62 140 LEU A O 1
ATOM 1127 N N . PHE A 1 141 ? -5.063 12.441 -12.008 1.00 88.06 141 PHE A N 1
ATOM 1128 C CA . PHE A 1 141 ? -3.954 13.260 -11.535 1.00 88.06 141 PHE A CA 1
ATOM 1129 C C . PHE A 1 141 ? -3.140 13.870 -12.680 1.00 88.06 141 PHE A C 1
ATOM 1131 O O . PHE A 1 141 ? -2.949 15.081 -12.711 1.00 88.06 141 PHE A O 1
ATOM 1138 N N . ARG A 1 142 ? -2.747 13.070 -13.681 1.00 84.69 142 ARG A N 1
ATOM 1139 C CA . ARG A 1 142 ? -2.030 13.597 -14.855 1.00 84.69 142 ARG A CA 1
ATOM 1140 C C . ARG A 1 142 ? -2.852 14.609 -15.655 1.00 84.69 142 ARG A C 1
ATOM 1142 O O . ARG A 1 142 ? -2.277 15.522 -16.233 1.00 84.69 142 ARG A O 1
ATOM 1149 N N . HIS A 1 143 ? -4.176 14.454 -15.704 1.00 83.44 143 HIS A N 1
ATOM 1150 C CA . HIS A 1 143 ? -5.049 15.449 -16.331 1.00 83.44 143 HIS A CA 1
ATOM 1151 C C . HIS A 1 143 ? -5.133 16.751 -15.524 1.00 83.44 143 HIS A C 1
ATOM 1153 O O . HIS A 1 143 ? -5.265 17.809 -16.126 1.00 83.44 143 HIS A O 1
ATOM 1159 N N . ALA A 1 144 ? -5.046 16.684 -14.194 1.00 77.06 144 ALA A N 1
ATOM 1160 C CA . ALA A 1 144 ? -5.070 17.857 -13.324 1.00 77.06 144 ALA A CA 1
ATOM 1161 C C . ALA A 1 144 ? -3.738 18.630 -13.306 1.00 77.06 144 ALA A C 1
ATOM 1163 O O . ALA A 1 144 ? -3.756 19.843 -13.145 1.00 77.06 144 ALA A O 1
ATOM 1164 N N . GLU A 1 145 ? -2.597 17.953 -13.481 1.00 70.50 145 GLU A N 1
ATOM 1165 C CA . GLU A 1 145 ? -1.273 18.600 -13.551 1.00 70.50 145 GLU A CA 1
ATOM 1166 C C . GLU A 1 145 ? -0.897 19.105 -14.956 1.00 70.50 145 GLU A C 1
ATOM 1168 O O . GLU A 1 145 ? 0.011 19.919 -15.093 1.00 70.50 145 GLU A O 1
ATOM 1173 N N . GLY A 1 146 ? -1.566 18.612 -16.002 1.00 55.75 146 GLY A N 1
ATOM 1174 C CA . GLY A 1 146 ? -1.297 18.958 -17.403 1.00 55.75 146 GLY A CA 1
ATOM 1175 C C . GLY A 1 146 ? -2.231 20.014 -18.006 1.00 55.75 146 GLY A C 1
ATOM 1176 O O . GLY A 1 146 ? -2.347 20.052 -19.233 1.00 55.75 146 GLY A O 1
ATOM 1177 N N . GLY A 1 147 ? -2.933 20.793 -17.173 1.00 43.53 147 GLY A N 1
ATOM 1178 C CA . GLY A 1 147 ? -3.879 21.847 -17.567 1.00 43.53 147 GLY A CA 1
ATOM 1179 C C . GLY A 1 147 ? -3.379 23.253 -17.272 1.00 43.53 147 GLY A C 1
ATOM 1180 O O . GLY A 1 147 ? -2.682 23.425 -16.249 1.00 43.53 147 GLY A O 1
#

Sequence (147 aa):
MNEQGDNRKEISGLLSDIQAANETIQQQLRPYVQEHRYTYPLFQRLAALAEELREHVSALLSGPLERNEAKYHLSVLFRTTEAMAETNEMLKAVGRFHPSVPLQALTYALMRLVPMVAAAYGHYESLLIVTPRFQQLSRLFRHAEGG

Solvent-accessible surface area (backbone atoms only — not comparable to full-atom values): 7939 Å² total; per-residue (Å²): 133,66,66,70,62,54,52,52,53,49,52,53,50,37,47,50,48,32,48,55,21,40,52,50,41,51,62,70,42,45,65,59,40,69,78,33,69,88,76,43,68,60,52,52,50,44,50,50,39,46,49,52,43,50,54,38,47,47,56,67,70,72,52,93,61,56,72,69,56,48,44,50,36,53,23,47,47,43,52,40,51,50,53,40,52,54,45,37,51,55,31,46,74,72,75,45,84,54,66,57,68,38,51,48,51,27,50,52,32,52,29,67,43,47,64,54,45,29,71,76,56,33,70,75,58,24,62,76,30,45,43,73,66,48,54,50,51,32,49,55,50,53,58,66,73,71,107

pLDDT: mean 90.43, std 10.45, range [43.53, 98.5]

Nearest PDB structures (foldseek):
  2rld-assembly1_A  TM=7.991E-01  e=4.388E+00  Bacteroides thetaiotaomicron VPI-5482
  8vy9-assembly1_R  TM=3.279E-01  e=5.894E+00  Homo sapiens

Secondary structure (DSSP, 8-state):
--HHHHHHHHHHHHHHHHHHHHHHHHHHHHHHHHHTTTT-HHHHHHHHHHHHHHHHHHHHHHSPPPHHHHHHHHHHHHHHHHHHHHHHHHHHHTT----HHHHHHHHHHHHHHHHHHHHHH-HHHHTTTS-HHHHHHHHHHHHHH--

Foldseek 3Di:
DCVVVVLVVLLLVLLVLLLVLLVVVLVQLVVVCVVQVPPDVLSVLLNVLSVLLNVLSCVVNVDDDDPVSVLVSLLSLQVSLVSNVVSQVVCVVVVHDHSVVSSVSNLVSNLVCLVSLCVSQNDPSSPSRHDPVSVVSNVVVCVVVVD

Radius of gyration: 15.96 Å; Cα contacts (8 Å, |Δi|>4): 132; chains: 1; bounding box: 39×33×45 Å

Mean predicted aligned error: 4.63 Å